Protein AF-A0AAD7REF9-F1 (afdb_monomer_lite)

Structure (mmCIF, N/CA/C/O backbone):
data_AF-A0AAD7REF9-F1
#
_entry.id   AF-A0AAD7REF9-F1
#
loop_
_atom_site.group_PDB
_atom_site.id
_atom_site.type_symbol
_atom_site.label_atom_id
_atom_site.label_alt_id
_atom_site.label_comp_id
_atom_site.label_asym_id
_atom_site.label_entity_id
_atom_site.label_seq_id
_atom_site.pdbx_PDB_ins_code
_atom_site.Cartn_x
_atom_site.Cartn_y
_atom_site.Cartn_z
_atom_site.occupancy
_atom_site.B_iso_or_equiv
_atom_site.auth_seq_id
_atom_site.auth_comp_id
_atom_site.auth_asym_id
_atom_site.auth_atom_id
_atom_site.pdbx_PDB_model_num
ATOM 1 N N . MET A 1 1 ? -47.006 9.277 54.554 1.00 43.78 1 MET A N 1
ATOM 2 C CA . MET A 1 1 ? -46.353 8.341 53.616 1.00 43.78 1 MET A CA 1
ATOM 3 C C . MET A 1 1 ? -45.040 8.965 53.192 1.00 43.78 1 MET A C 1
ATOM 5 O O . MET A 1 1 ? -45.066 10.084 52.699 1.00 43.78 1 MET A O 1
ATOM 9 N N . SER A 1 2 ? -43.913 8.309 53.455 1.00 44.62 2 SER A N 1
ATOM 10 C CA . SER A 1 2 ? -42.607 8.776 52.976 1.00 44.62 2 SER A CA 1
ATOM 11 C C . SER A 1 2 ? -42.479 8.443 51.483 1.00 44.62 2 SER A C 1
ATOM 13 O O . SER A 1 2 ? -42.879 7.341 51.102 1.00 44.62 2 SER A O 1
ATOM 15 N N . PRO A 1 3 ? -41.972 9.352 50.633 1.00 55.53 3 PRO A N 1
ATOM 16 C CA . PRO A 1 3 ? -41.833 9.085 49.205 1.00 55.53 3 PRO A CA 1
ATOM 17 C C . PRO A 1 3 ? -40.775 7.993 48.962 1.00 55.53 3 PRO A C 1
ATOM 19 O O . PRO A 1 3 ? -39.840 7.860 49.763 1.00 55.53 3 PRO A O 1
ATOM 22 N N . PRO A 1 4 ? -40.907 7.188 47.892 1.00 58.84 4 PRO A N 1
ATOM 23 C CA . PRO A 1 4 ? -39.977 6.105 47.617 1.00 58.84 4 PRO A CA 1
ATOM 24 C C . PRO A 1 4 ? -38.608 6.699 47.277 1.00 58.84 4 PRO A C 1
ATOM 26 O O . PRO A 1 4 ? -38.487 7.545 46.393 1.00 58.84 4 PRO A O 1
ATOM 29 N N . LYS A 1 5 ? -37.568 6.262 47.991 1.00 58.78 5 LYS A N 1
ATOM 30 C CA . LYS A 1 5 ? -36.182 6.540 47.614 1.00 58.78 5 LYS A CA 1
ATOM 31 C C . LYS A 1 5 ? -35.913 5.779 46.318 1.00 58.78 5 LYS A C 1
ATOM 33 O O . LYS A 1 5 ? -35.636 4.584 46.357 1.00 58.78 5 LYS A O 1
ATOM 38 N N . ILE A 1 6 ? -36.071 6.452 45.181 1.00 60.12 6 ILE A N 1
ATOM 39 C CA . ILE A 1 6 ? -35.563 5.973 43.895 1.00 60.12 6 ILE A CA 1
ATOM 40 C C . ILE A 1 6 ? -34.076 5.685 44.115 1.00 60.12 6 ILE A C 1
ATOM 42 O O . ILE A 1 6 ? -33.357 6.501 44.696 1.00 60.12 6 ILE A O 1
ATOM 46 N N . ASN A 1 7 ? -33.655 4.472 43.774 1.00 67.62 7 ASN A N 1
ATOM 47 C CA . ASN A 1 7 ? -32.354 3.929 44.138 1.00 67.62 7 ASN A CA 1
ATOM 48 C C . ASN A 1 7 ? -31.283 4.506 43.189 1.00 67.62 7 ASN A C 1
ATOM 50 O O . ASN A 1 7 ? -30.768 3.795 42.339 1.00 67.62 7 ASN A O 1
ATOM 54 N N . LEU A 1 8 ? -31.003 5.809 43.308 1.00 68.62 8 LEU A N 1
ATOM 55 C CA . LEU A 1 8 ? -30.121 6.609 42.435 1.00 68.62 8 LEU A CA 1
ATOM 56 C C . LEU A 1 8 ? -28.753 5.951 42.187 1.00 68.62 8 LEU A C 1
ATOM 58 O O . LEU A 1 8 ? -28.257 5.948 41.070 1.00 68.62 8 LEU A O 1
ATOM 62 N N . ALA A 1 9 ? -28.189 5.297 43.205 1.00 82.06 9 ALA A N 1
ATOM 63 C CA . ALA A 1 9 ? -26.920 4.578 43.089 1.00 82.06 9 ALA A CA 1
ATOM 64 C C . ALA A 1 9 ? -26.978 3.362 42.140 1.00 82.06 9 ALA A C 1
ATOM 66 O O . ALA A 1 9 ? -25.956 2.953 41.598 1.00 82.06 9 ALA A O 1
ATOM 67 N N . ALA A 1 10 ? -28.154 2.754 41.953 1.00 87.31 10 ALA A N 1
ATOM 68 C CA . ALA A 1 10 ? -28.335 1.646 41.017 1.00 87.31 10 ALA A CA 1
ATOM 69 C C . ALA A 1 10 ? -28.434 2.140 39.566 1.00 87.31 10 ALA A C 1
ATOM 71 O O . ALA A 1 10 ? -27.924 1.476 38.671 1.00 87.31 10 ALA A O 1
ATOM 72 N N . GLU A 1 11 ? -29.047 3.305 39.355 1.00 90.25 11 GLU A N 1
ATOM 73 C CA . GLU A 1 11 ? -29.153 3.955 38.045 1.00 90.25 11 GLU A CA 1
ATOM 74 C C . GLU A 1 11 ? -27.777 4.438 37.562 1.00 90.25 11 GLU A C 1
ATOM 76 O O . GLU A 1 11 ? -27.349 4.079 36.469 1.00 90.25 11 GLU A O 1
ATOM 81 N N . GLU A 1 12 ? -27.013 5.113 38.430 1.00 92.88 12 GLU A N 1
ATOM 82 C CA . GLU A 1 12 ? -25.627 5.513 38.141 1.00 92.88 12 GLU A CA 1
ATOM 83 C C . GLU A 1 12 ? -24.735 4.307 37.805 1.00 92.88 12 GLU A C 1
ATOM 85 O O . GLU A 1 12 ? -23.919 4.357 36.883 1.00 92.88 12 GLU A O 1
ATOM 90 N N . LEU A 1 13 ? -24.896 3.193 38.529 1.00 93.56 13 LEU A N 1
ATOM 91 C CA . LEU A 1 13 ? -24.155 1.962 38.255 1.00 93.56 13 LEU A CA 1
ATOM 92 C C . LEU A 1 13 ? -24.532 1.352 36.896 1.00 93.56 13 LEU A C 1
ATOM 94 O O . LEU A 1 13 ? -23.667 0.812 36.202 1.00 93.56 13 LEU A O 1
ATOM 98 N N . GLU A 1 14 ? -25.805 1.425 36.512 1.00 95.19 14 GLU A N 1
ATOM 99 C CA . GLU A 1 14 ? -26.280 0.929 35.222 1.00 95.19 14 GLU A CA 1
ATOM 100 C C . GLU A 1 14 ? -25.743 1.774 34.058 1.00 95.19 14 GLU A C 1
ATOM 102 O O . GLU A 1 14 ? -25.283 1.219 33.058 1.00 95.19 14 GLU A O 1
ATOM 107 N N . ASP A 1 15 ? -25.702 3.096 34.212 1.00 95.50 15 ASP A N 1
ATOM 108 C CA . ASP A 1 15 ? -25.141 4.010 33.212 1.00 95.50 15 ASP A CA 1
ATOM 109 C C . ASP A 1 15 ? -23.628 3.831 33.039 1.00 95.50 15 ASP A C 1
ATOM 111 O O . ASP A 1 15 ? -23.118 3.812 31.910 1.00 95.50 15 ASP A O 1
ATOM 115 N N . ILE A 1 16 ? -22.900 3.621 34.143 1.00 95.75 16 ILE A N 1
ATOM 116 C CA . ILE A 1 16 ? -21.472 3.276 34.099 1.00 95.75 16 ILE A CA 1
ATOM 117 C C . ILE A 1 16 ? -21.277 1.965 33.338 1.00 95.75 16 ILE A C 1
ATOM 119 O O . ILE A 1 16 ? -20.404 1.881 32.473 1.00 95.75 16 ILE A O 1
ATOM 123 N N . LYS A 1 17 ? -22.099 0.948 33.622 1.00 96.88 17 LYS A N 1
ATOM 124 C CA . LYS A 1 17 ? -22.016 -0.343 32.936 1.00 96.88 17 LYS A CA 1
ATOM 125 C C . LYS A 1 17 ? -22.236 -0.195 31.430 1.00 96.88 17 LYS A C 1
ATOM 127 O O . LYS A 1 17 ? -21.417 -0.683 30.660 1.00 96.88 17 LYS A O 1
ATOM 132 N N . ARG A 1 18 ? -23.274 0.532 31.008 1.00 97.62 18 ARG A N 1
ATOM 133 C CA . ARG A 1 18 ? -23.547 0.786 29.582 1.00 97.62 18 ARG A CA 1
ATOM 134 C C . ARG A 1 18 ? -22.389 1.505 28.896 1.00 97.62 18 ARG A C 1
ATOM 136 O O . ARG A 1 18 ? -22.011 1.141 27.787 1.00 97.62 18 ARG A O 1
ATOM 143 N N . SER A 1 19 ? -21.808 2.494 29.571 1.00 97.88 19 SER A N 1
ATOM 144 C CA . SER A 1 19 ? -20.653 3.232 29.051 1.00 97.88 19 SER A CA 1
ATOM 145 C C . SER A 1 19 ? -19.427 2.330 28.892 1.00 97.88 19 SER A C 1
ATOM 147 O O . SER A 1 19 ? -18.712 2.433 27.898 1.00 97.88 19 SER A O 1
ATOM 149 N N . LEU A 1 20 ? -19.187 1.423 29.844 1.00 97.69 20 LEU A N 1
ATOM 150 C CA . LEU A 1 20 ? -18.091 0.455 29.769 1.00 97.69 20 LEU A CA 1
ATOM 151 C C . LEU A 1 20 ? -18.303 -0.580 28.662 1.00 97.69 20 LEU A C 1
ATOM 153 O O . LEU A 1 20 ? -17.348 -0.897 27.953 1.00 97.69 20 LEU A O 1
ATOM 157 N N . ASP A 1 21 ? -19.528 -1.079 28.498 1.00 98.00 21 ASP A N 1
ATOM 158 C CA . ASP A 1 21 ? -19.867 -2.0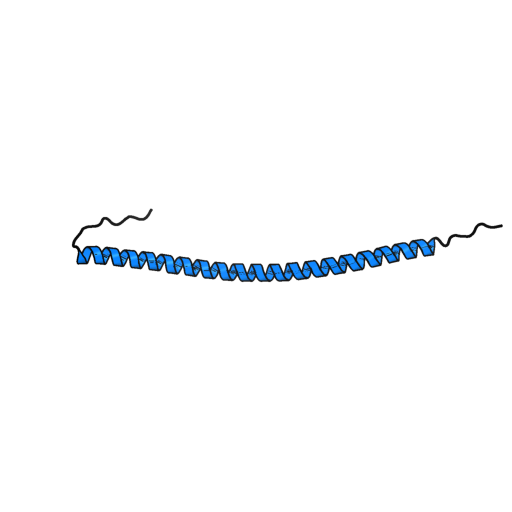33 27.441 1.00 98.00 21 ASP A CA 1
ATOM 159 C C . ASP A 1 21 ? -19.630 -1.396 26.058 1.00 98.00 21 ASP A C 1
ATOM 161 O O . ASP A 1 21 ? -18.929 -1.975 25.227 1.00 98.00 21 ASP A O 1
ATOM 165 N N . PHE A 1 22 ? -20.090 -0.155 25.862 1.00 97.94 22 PHE A N 1
ATOM 166 C CA . PHE A 1 22 ? -19.850 0.616 24.638 1.00 97.94 22 PHE A CA 1
ATOM 167 C C . PHE A 1 22 ? -18.357 0.855 24.371 1.00 97.94 22 PHE A C 1
ATOM 169 O O . PHE A 1 22 ? -17.861 0.578 23.283 1.00 97.94 22 PHE A O 1
ATOM 176 N N . LEU A 1 23 ? -17.603 1.324 25.372 1.00 98.00 23 LEU A N 1
ATOM 177 C CA . LEU A 1 23 ? -16.160 1.541 25.217 1.00 98.00 23 LEU A CA 1
ATOM 178 C C . LEU A 1 23 ? -15.412 0.242 24.892 1.00 98.00 23 LEU A C 1
ATOM 180 O O . LEU A 1 23 ? -14.428 0.265 24.156 1.00 98.00 23 LEU A O 1
ATOM 184 N N . THR A 1 24 ? -15.864 -0.891 25.430 1.00 98.12 24 THR A N 1
ATOM 185 C CA . THR A 1 24 ? -15.268 -2.205 25.154 1.00 98.12 24 THR A CA 1
ATOM 186 C C . THR A 1 24 ? -15.494 -2.632 23.702 1.00 98.12 24 THR A C 1
ATOM 188 O O . THR A 1 24 ? -14.578 -3.176 23.075 1.00 98.12 24 THR A O 1
ATOM 191 N N . GLU A 1 25 ? -16.682 -2.369 23.158 1.00 98.12 25 GLU A N 1
ATOM 192 C CA . GLU A 1 25 ? -17.004 -2.599 21.747 1.00 98.12 25 GLU A CA 1
ATOM 193 C C . GLU A 1 25 ? -16.142 -1.715 20.837 1.00 98.12 25 GLU A C 1
ATOM 195 O O . GLU A 1 25 ? -15.392 -2.235 20.011 1.00 98.12 25 GLU A O 1
ATOM 200 N N . GLU A 1 26 ? -16.107 -0.405 21.090 1.00 98.19 26 GLU A N 1
ATOM 201 C CA . GLU A 1 26 ? -15.299 0.548 20.316 1.00 98.19 26 GLU A CA 1
ATOM 202 C C . GLU A 1 26 ? -13.803 0.191 20.325 1.00 98.19 26 GLU A C 1
ATOM 204 O O . GLU A 1 26 ? -13.128 0.229 19.295 1.00 98.19 26 GLU A O 1
ATOM 209 N N . ILE A 1 27 ? -13.256 -0.218 21.476 1.00 98.31 27 ILE A N 1
ATOM 210 C CA . ILE A 1 27 ? -11.858 -0.672 21.569 1.00 98.31 27 ILE A CA 1
ATOM 211 C C . ILE A 1 27 ? -11.629 -1.930 20.723 1.00 98.31 27 ILE A C 1
ATOM 213 O O . ILE A 1 27 ? -10.564 -2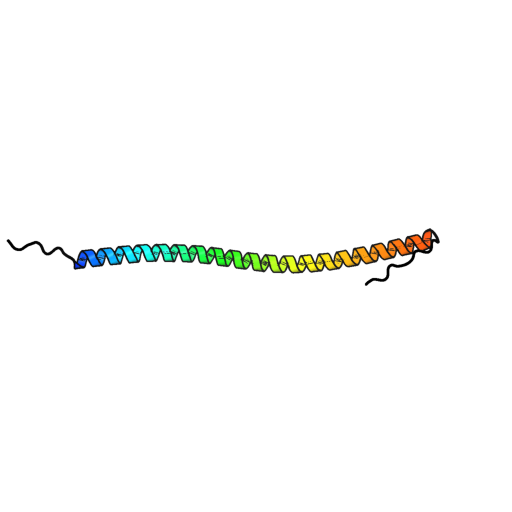.081 20.111 1.00 98.31 27 ILE A O 1
ATOM 217 N N . SER A 1 28 ? -12.600 -2.841 20.688 1.00 98.06 28 SER A N 1
ATOM 218 C CA . SER A 1 28 ? -12.511 -4.065 19.890 1.00 98.06 28 SER A CA 1
ATOM 219 C C . SER A 1 28 ? -12.502 -3.751 18.394 1.00 98.06 28 SER A C 1
ATOM 221 O O . SER A 1 28 ? -11.670 -4.298 17.660 1.00 98.06 28 SER A O 1
ATOM 223 N N . ASP A 1 29 ? -13.333 -2.807 17.963 1.00 98.38 29 ASP A N 1
ATOM 224 C CA . ASP A 1 29 ? -13.392 -2.348 16.577 1.00 98.38 29 ASP A CA 1
ATOM 225 C C . ASP A 1 29 ? -12.115 -1.616 16.160 1.00 98.38 29 ASP A C 1
ATOM 227 O O . ASP A 1 29 ? -11.522 -1.927 15.121 1.00 98.38 29 ASP A O 1
ATOM 231 N N . VAL A 1 30 ? -11.607 -0.715 17.006 1.00 98.44 30 VAL A N 1
ATOM 232 C CA . VAL A 1 30 ? -10.326 -0.030 16.773 1.00 98.44 30 VA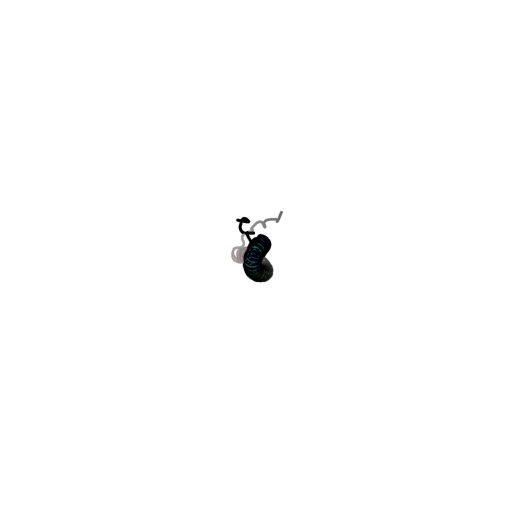L A CA 1
ATOM 233 C C . VAL A 1 30 ? -9.186 -1.038 16.650 1.00 98.44 30 VAL A C 1
ATOM 235 O O . VAL A 1 30 ? -8.340 -0.914 15.762 1.00 98.44 30 VAL A O 1
ATOM 238 N N . LYS A 1 31 ? -9.157 -2.075 17.493 1.00 98.31 31 LYS A N 1
ATOM 239 C CA . LYS A 1 31 ? -8.144 -3.136 17.414 1.00 98.31 31 LYS A CA 1
ATOM 240 C C . LYS A 1 31 ? -8.210 -3.888 16.083 1.00 98.31 31 LYS A C 1
ATOM 242 O O . LYS A 1 31 ? -7.163 -4.210 15.514 1.00 98.31 31 LYS A O 1
ATOM 247 N N . LEU A 1 32 ? -9.412 -4.170 15.580 1.00 98.25 32 LEU A N 1
ATOM 248 C CA . LEU A 1 32 ? -9.590 -4.823 14.285 1.0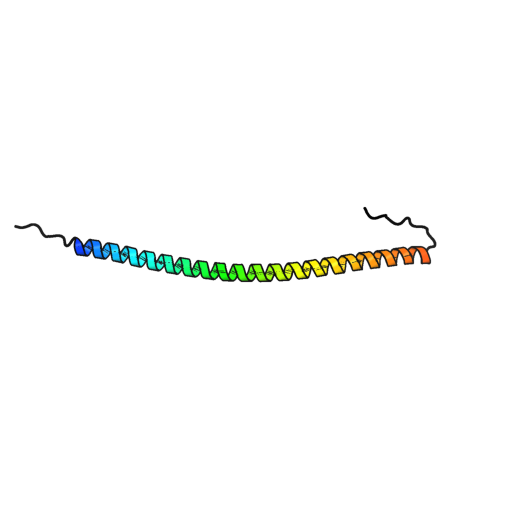0 98.25 32 LEU A CA 1
ATOM 249 C C . LEU A 1 32 ? -9.084 -3.930 13.144 1.00 98.25 32 LEU A C 1
ATOM 251 O O . LEU A 1 32 ? -8.300 -4.389 12.314 1.00 98.25 32 LEU A O 1
ATOM 255 N N . GLN A 1 33 ? -9.445 -2.646 13.155 1.00 98.31 33 GLN A N 1
ATOM 256 C CA . GLN A 1 33 ? -8.963 -1.671 12.173 1.00 98.31 33 GLN A CA 1
ATOM 257 C C . GLN A 1 33 ? -7.434 -1.535 12.203 1.00 98.31 33 GLN A C 1
ATOM 259 O O . GLN A 1 33 ? -6.790 -1.530 11.153 1.00 98.31 33 GLN A O 1
ATOM 264 N N . GLN A 1 34 ? -6.827 -1.486 13.393 1.00 98.12 34 GLN A N 1
ATOM 265 C CA . GLN A 1 34 ? -5.371 -1.429 13.552 1.00 98.12 34 GLN A CA 1
ATOM 266 C C . GLN A 1 34 ? -4.672 -2.656 12.962 1.00 98.12 34 GLN A C 1
ATOM 268 O O . GLN A 1 34 ? -3.615 -2.515 12.344 1.00 98.12 34 GLN A O 1
ATOM 273 N N . LYS A 1 35 ? -5.262 -3.847 13.108 1.00 98.31 35 LYS A N 1
ATOM 274 C CA . LYS A 1 35 ? -4.734 -5.066 12.489 1.00 98.31 35 LYS A CA 1
ATOM 275 C C . LYS A 1 35 ? -4.732 -4.955 10.963 1.00 98.31 35 LYS A C 1
ATOM 277 O O . LYS A 1 35 ? -3.701 -5.202 10.346 1.00 98.31 35 LYS A O 1
ATOM 282 N N . THR A 1 36 ? -5.841 -4.521 10.366 1.00 98.12 36 THR A N 1
ATOM 283 C CA . THR A 1 36 ? -5.928 -4.320 8.911 1.00 98.12 36 THR A CA 1
ATOM 284 C C . THR A 1 36 ? -4.926 -3.275 8.419 1.00 98.12 36 THR A C 1
ATOM 286 O O . THR A 1 36 ? -4.272 -3.474 7.399 1.00 98.12 36 THR A O 1
ATOM 289 N N . ILE A 1 37 ? -4.745 -2.176 9.156 1.00 98.56 37 ILE A N 1
ATOM 290 C CA . ILE A 1 37 ? -3.741 -1.157 8.819 1.00 98.56 37 ILE A CA 1
ATOM 291 C C . ILE A 1 37 ? -2.330 -1.755 8.826 1.00 98.56 37 ILE A C 1
ATOM 293 O O . ILE A 1 37 ? -1.542 -1.459 7.929 1.00 98.56 37 ILE A O 1
ATOM 297 N N . LEU A 1 38 ? -2.002 -2.597 9.809 1.00 98.50 38 LEU A N 1
ATOM 298 C CA . LEU A 1 38 ? -0.694 -3.246 9.885 1.00 98.50 38 LEU A CA 1
ATOM 299 C C . LEU A 1 38 ? -0.436 -4.137 8.660 1.00 98.50 38 LEU A C 1
ATOM 301 O O . LEU A 1 38 ? 0.617 -4.018 8.037 1.00 98.50 38 LEU A O 1
ATOM 305 N N . GLU A 1 39 ? -1.416 -4.960 8.284 1.00 98.44 39 GLU A N 1
ATOM 306 C CA . GLU A 1 39 ? -1.350 -5.833 7.103 1.00 98.44 39 GLU A CA 1
ATOM 307 C C . GLU A 1 39 ? -1.128 -5.015 5.816 1.00 98.44 39 GLU A C 1
ATOM 309 O O . GLU A 1 39 ? -0.226 -5.311 5.030 1.00 98.44 39 GLU A O 1
ATOM 314 N N . LEU A 1 40 ? -1.866 -3.913 5.642 1.00 98.50 40 LEU A N 1
ATOM 315 C CA . LEU A 1 40 ? -1.695 -3.010 4.498 1.00 98.50 40 LEU A CA 1
ATOM 316 C C . LEU A 1 40 ? -0.307 -2.352 4.471 1.00 98.50 40 LEU A C 1
ATOM 318 O O . LEU A 1 40 ? 0.296 -2.191 3.409 1.00 98.50 40 LEU A O 1
ATOM 322 N N . VAL A 1 41 ? 0.230 -1.964 5.630 1.00 98.50 41 VAL A N 1
ATOM 323 C CA . VAL A 1 41 ? 1.577 -1.381 5.724 1.00 98.50 41 VAL A CA 1
ATOM 324 C C . VAL A 1 41 ? 2.646 -2.395 5.311 1.00 98.50 41 VAL A C 1
ATOM 326 O O . VAL A 1 41 ? 3.624 -2.018 4.657 1.00 98.50 41 VAL A O 1
ATOM 329 N N . GLU A 1 42 ? 2.485 -3.666 5.674 1.00 98.38 42 GLU A N 1
ATOM 330 C CA . GLU A 1 42 ? 3.384 -4.741 5.245 1.00 98.38 42 GLU A CA 1
ATOM 331 C C . GLU A 1 42 ? 3.321 -4.963 3.730 1.00 98.38 42 GLU A C 1
ATOM 333 O O . GLU A 1 42 ? 4.369 -5.010 3.077 1.00 98.38 42 GLU A O 1
ATOM 338 N N . GLU A 1 43 ? 2.121 -4.988 3.150 1.00 98.44 43 GLU A N 1
ATOM 339 C CA . GLU A 1 43 ? 1.935 -5.110 1.703 1.00 98.44 43 GLU A CA 1
ATOM 340 C C . GLU A 1 43 ? 2.586 -3.941 0.944 1.00 98.44 43 GLU A C 1
ATOM 342 O O . GLU A 1 43 ? 3.358 -4.150 0.005 1.00 98.44 43 GLU A O 1
ATOM 347 N N . VAL A 1 44 ? 2.375 -2.700 1.395 1.00 98.56 44 VAL A N 1
ATOM 348 C CA . VAL A 1 44 ? 2.993 -1.510 0.786 1.00 98.56 44 VAL A CA 1
ATOM 349 C C . VAL A 1 44 ? 4.521 -1.580 0.839 1.00 98.56 44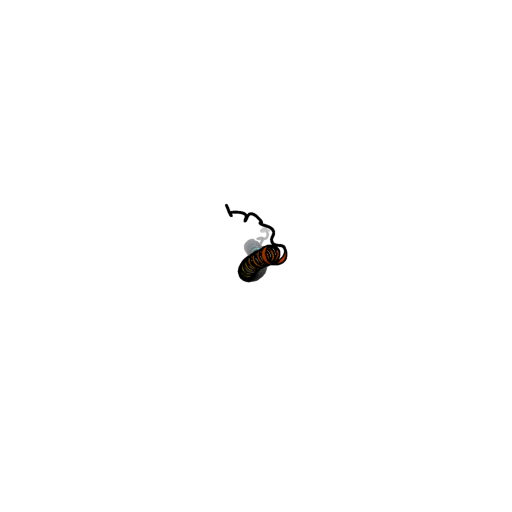 VAL A C 1
ATOM 351 O O . VAL A 1 44 ? 5.193 -1.194 -0.123 1.00 98.56 44 VAL A O 1
ATOM 354 N N . LYS A 1 45 ? 5.104 -2.081 1.936 1.00 98.50 45 LYS A N 1
ATOM 355 C CA . LYS A 1 45 ? 6.561 -2.285 2.030 1.00 98.50 45 LYS A CA 1
ATOM 356 C C . LYS A 1 45 ? 7.045 -3.309 1.004 1.00 98.50 45 LYS A C 1
ATOM 358 O O . LYS A 1 45 ? 8.038 -3.046 0.324 1.00 98.50 45 LYS A O 1
ATOM 363 N N . ALA A 1 46 ? 6.343 -4.431 0.858 1.00 98.31 46 ALA A N 1
ATOM 364 C CA . ALA A 1 46 ? 6.686 -5.458 -0.120 1.00 98.31 46 ALA A CA 1
ATOM 365 C C . ALA A 1 46 ? 6.606 -4.922 -1.561 1.00 98.31 46 ALA A C 1
ATOM 367 O O . ALA A 1 46 ? 7.541 -5.104 -2.345 1.00 98.31 46 ALA A O 1
ATOM 368 N N . LEU A 1 47 ? 5.543 -4.183 -1.889 1.00 98.56 47 LEU A N 1
ATOM 369 C CA . LEU A 1 47 ? 5.362 -3.561 -3.203 1.00 98.56 47 LEU A CA 1
ATOM 370 C C . LEU A 1 47 ? 6.467 -2.548 -3.525 1.00 98.56 47 LEU A C 1
ATOM 372 O O . LEU A 1 47 ? 6.973 -2.529 -4.646 1.00 98.56 47 LEU A O 1
ATOM 376 N N . ARG A 1 48 ? 6.904 -1.742 -2.548 1.00 98.38 48 ARG A N 1
ATOM 377 C CA . ARG A 1 48 ? 8.025 -0.802 -2.735 1.00 98.38 48 ARG A CA 1
ATOM 378 C C . ARG A 1 48 ? 9.327 -1.511 -3.102 1.00 98.38 48 ARG A C 1
ATOM 380 O O . ARG A 1 48 ? 10.039 -1.039 -3.984 1.00 98.38 48 ARG A O 1
ATOM 387 N N . ILE A 1 49 ? 9.620 -2.644 -2.463 1.00 98.12 49 ILE A N 1
ATOM 388 C CA . ILE A 1 49 ? 10.805 -3.454 -2.783 1.00 98.12 49 ILE A CA 1
ATOM 389 C C . ILE A 1 49 ? 10.696 -4.013 -4.206 1.00 98.12 49 ILE A C 1
ATOM 391 O O . ILE A 1 49 ? 11.647 -3.916 -4.980 1.00 98.12 49 ILE A O 1
ATOM 395 N N . GLN A 1 50 ? 9.532 -4.556 -4.573 1.00 98.19 50 GLN A N 1
ATOM 396 C CA . GLN A 1 50 ? 9.306 -5.084 -5.919 1.00 98.19 50 GLN A CA 1
ATOM 397 C C . GLN A 1 50 ? 9.417 -4.009 -7.002 1.00 98.19 50 GLN A C 1
ATOM 399 O O . GLN A 1 50 ? 9.965 -4.285 -8.067 1.00 98.19 50 GLN A O 1
ATOM 404 N N . ASN A 1 51 ? 8.912 -2.800 -6.751 1.00 98.31 51 ASN A N 1
ATOM 405 C CA . ASN A 1 51 ? 9.034 -1.691 -7.694 1.00 98.31 51 ASN A CA 1
ATOM 406 C C . ASN A 1 51 ? 10.495 -1.290 -7.887 1.00 98.31 51 ASN A C 1
ATOM 408 O O . ASN A 1 51 ? 10.942 -1.242 -9.024 1.00 98.31 51 ASN A O 1
ATOM 412 N N . ALA A 1 52 ? 11.265 -1.139 -6.806 1.00 98.12 52 ALA A N 1
ATOM 413 C CA . ALA A 1 52 ? 12.686 -0.813 -6.912 1.00 98.12 52 ALA A CA 1
ATOM 414 C C . ALA A 1 52 ? 13.473 -1.848 -7.741 1.00 98.12 52 ALA A C 1
ATOM 416 O O . ALA A 1 52 ? 14.378 -1.488 -8.489 1.00 98.12 52 ALA A O 1
ATOM 417 N N . GLU A 1 53 ? 13.130 -3.134 -7.634 1.00 97.75 53 GLU A N 1
ATOM 418 C CA . GLU A 1 53 ? 13.762 -4.178 -8.447 1.00 97.75 53 GLU A CA 1
ATOM 419 C C . GLU A 1 53 ? 13.324 -4.128 -9.918 1.00 97.75 53 GLU A C 1
ATOM 421 O O . GLU A 1 53 ? 14.144 -4.302 -10.822 1.00 97.75 53 GLU A O 1
ATOM 426 N N . LYS A 1 54 ? 12.042 -3.851 -10.180 1.00 98.00 54 LYS A N 1
ATOM 427 C CA . LYS A 1 54 ? 11.536 -3.658 -11.547 1.00 98.00 54 LYS A CA 1
ATOM 428 C C . LYS A 1 54 ? 12.176 -2.446 -12.216 1.00 98.00 54 LYS A C 1
ATOM 430 O O . LYS A 1 54 ? 12.567 -2.570 -13.371 1.00 98.00 54 LYS A O 1
ATOM 435 N N . ASP A 1 55 ? 12.342 -1.341 -11.496 1.00 98.25 55 ASP A N 1
ATOM 436 C CA . ASP A 1 55 ? 12.965 -0.119 -12.010 1.00 98.25 55 ASP A CA 1
ATOM 437 C C . ASP A 1 55 ? 14.419 -0.382 -12.425 1.00 98.25 55 ASP A C 1
ATOM 439 O O . ASP A 1 55 ? 14.801 -0.106 -13.558 1.00 98.25 55 ASP A O 1
ATOM 443 N N . ARG A 1 56 ? 15.207 -1.063 -11.579 1.00 97.62 56 ARG A N 1
ATOM 444 C CA . ARG A 1 56 ? 16.577 -1.483 -11.942 1.00 97.62 56 ARG A CA 1
ATOM 445 C C . ARG A 1 56 ? 16.612 -2.361 -13.186 1.00 97.62 56 ARG A C 1
ATOM 447 O O . ARG A 1 56 ? 17.515 -2.249 -14.017 1.00 97.62 56 ARG A O 1
ATOM 454 N N . ARG A 1 57 ? 15.655 -3.283 -13.303 1.00 97.75 57 ARG A N 1
ATOM 455 C CA . ARG A 1 57 ? 15.562 -4.168 -14.464 1.00 97.75 57 ARG A CA 1
ATOM 456 C C . ARG A 1 57 ? 15.192 -3.392 -15.726 1.00 97.75 57 ARG A C 1
ATOM 458 O O . ARG A 1 57 ? 15.732 -3.716 -16.783 1.00 97.75 57 ARG A O 1
ATOM 465 N N . LEU A 1 58 ? 14.307 -2.403 -15.624 1.00 97.88 58 LEU A N 1
ATOM 466 C CA . LEU A 1 58 ? 13.967 -1.510 -16.728 1.00 97.88 58 LEU A CA 1
ATOM 467 C C . LEU A 1 58 ? 15.199 -0.733 -17.185 1.00 97.88 58 LEU A C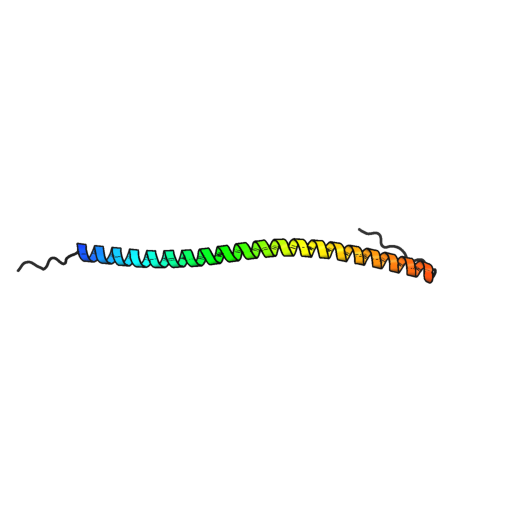 1
ATOM 469 O O . LEU A 1 58 ? 15.568 -0.872 -18.348 1.00 97.88 58 LEU A O 1
ATOM 473 N N . ASP A 1 59 ? 15.910 -0.068 -16.272 1.00 97.56 59 ASP A N 1
ATOM 474 C CA . ASP A 1 59 ? 17.142 0.669 -16.589 1.00 97.56 59 ASP A CA 1
ATOM 475 C C . ASP A 1 59 ? 18.169 -0.220 -17.307 1.00 97.56 59 ASP A C 1
ATOM 477 O O . ASP A 1 59 ? 18.787 0.162 -18.305 1.00 97.56 59 ASP A O 1
ATOM 481 N N . TYR A 1 60 ? 18.358 -1.450 -16.823 1.00 97.50 60 TYR A N 1
ATOM 482 C CA . TYR A 1 60 ? 19.255 -2.410 -17.461 1.00 97.50 60 TYR A CA 1
ATOM 483 C C . TYR A 1 60 ? 18.811 -2.762 -18.887 1.00 97.50 60 TYR A C 1
ATOM 485 O O . TYR A 1 60 ? 19.636 -2.814 -19.804 1.00 97.50 60 TYR A O 1
ATOM 493 N N . MET A 1 61 ? 17.519 -3.019 -19.094 1.00 96.94 61 MET A N 1
ATOM 494 C CA . MET A 1 61 ? 16.996 -3.367 -20.414 1.00 96.94 61 MET A CA 1
ATOM 495 C C . MET A 1 61 ? 17.037 -2.181 -21.380 1.00 96.94 61 MET A C 1
ATOM 497 O O . MET A 1 61 ? 17.404 -2.378 -22.537 1.00 96.94 61 MET A O 1
ATOM 501 N N . GLU A 1 62 ? 16.744 -0.968 -20.920 1.00 96.62 62 GLU A N 1
ATOM 502 C CA . GLU A 1 62 ? 16.835 0.252 -21.725 1.00 96.62 62 GLU A CA 1
ATOM 503 C C . GLU A 1 62 ? 18.262 0.502 -22.216 1.00 96.62 62 GLU A C 1
ATOM 505 O O . GLU A 1 62 ? 18.475 0.746 -23.406 1.00 96.62 62 GLU A O 1
ATOM 510 N N . ASN A 1 63 ? 19.257 0.347 -21.337 1.00 95.69 63 ASN A N 1
ATOM 511 C CA . ASN A 1 63 ? 20.663 0.462 -21.727 1.00 95.69 63 ASN A CA 1
ATOM 512 C C . ASN A 1 63 ? 21.047 -0.585 -22.781 1.00 95.69 63 ASN A C 1
ATOM 514 O O . ASN A 1 63 ? 21.659 -0.251 -23.793 1.00 95.69 63 ASN A O 1
ATOM 518 N N . ARG A 1 64 ? 20.614 -1.839 -22.608 1.00 96.50 64 ARG A N 1
ATOM 519 C CA . ARG A 1 64 ? 20.873 -2.894 -23.600 1.00 96.50 64 ARG A CA 1
ATOM 520 C C . ARG A 1 64 ? 20.230 -2.621 -24.951 1.00 96.50 64 ARG A C 1
ATOM 522 O O . ARG A 1 64 ? 20.826 -2.944 -25.975 1.00 96.50 64 ARG A O 1
ATOM 529 N N . VAL A 1 65 ? 19.019 -2.069 -24.968 1.00 96.12 65 VAL A N 1
ATOM 530 C CA . VAL A 1 65 ? 18.364 -1.663 -26.217 1.00 96.12 65 VAL A CA 1
ATOM 531 C C . VAL A 1 65 ? 19.176 -0.558 -26.887 1.00 96.12 65 VAL A C 1
ATOM 533 O O . VAL A 1 65 ? 19.471 -0.672 -28.074 1.00 96.12 65 VAL A O 1
ATOM 536 N N . ALA A 1 66 ? 19.622 0.449 -26.132 1.00 94.44 66 ALA A N 1
ATOM 537 C CA . ALA A 1 66 ? 20.440 1.532 -26.671 1.00 94.44 66 ALA A CA 1
ATOM 538 C C . ALA A 1 66 ? 21.763 1.028 -27.284 1.00 94.44 66 ALA A C 1
ATOM 540 O O . ALA A 1 66 ? 22.150 1.479 -28.368 1.00 94.44 66 ALA A O 1
ATOM 541 N N . ASP A 1 67 ? 22.422 0.064 -26.635 1.00 93.81 67 ASP A N 1
ATOM 542 C CA . ASP A 1 67 ? 23.640 -0.574 -27.147 1.00 93.81 67 ASP A CA 1
ATOM 543 C C . ASP A 1 67 ? 23.369 -1.344 -28.447 1.00 93.81 67 ASP A C 1
ATOM 545 O O . ASP A 1 67 ? 24.089 -1.191 -29.435 1.00 93.81 67 ASP A O 1
ATOM 549 N N . LEU A 1 68 ? 22.300 -2.147 -28.484 1.00 93.69 68 LEU A N 1
ATOM 550 C CA . LEU A 1 68 ? 21.915 -2.907 -29.677 1.00 93.69 68 LEU A CA 1
ATOM 551 C C . LEU A 1 68 ? 21.557 -1.994 -30.850 1.00 93.69 68 LEU A C 1
ATOM 553 O O . LEU A 1 68 ? 21.973 -2.254 -31.980 1.00 93.69 68 LEU A O 1
ATOM 557 N N . GLU A 1 69 ? 20.848 -0.897 -30.598 1.00 92.25 69 GLU A N 1
ATOM 558 C CA . GLU A 1 69 ? 20.579 0.112 -31.618 1.00 92.25 69 GLU A CA 1
ATOM 559 C C . GLU A 1 69 ? 21.869 0.750 -32.146 1.00 92.25 69 GLU A C 1
ATOM 561 O O . GLU A 1 69 ? 21.989 1.027 -33.341 1.00 92.25 69 GLU A O 1
ATOM 566 N N . GLN A 1 70 ? 22.852 0.995 -31.274 1.00 88.56 70 GLN A N 1
ATOM 567 C CA . GLN A 1 70 ? 24.151 1.508 -31.695 1.00 88.56 70 GLN A CA 1
ATOM 568 C C . GLN A 1 70 ? 24.898 0.497 -32.566 1.00 88.56 70 GLN A C 1
ATOM 570 O O . GLN A 1 70 ? 25.411 0.885 -33.619 1.00 88.56 70 GLN A O 1
ATOM 575 N N . TYR A 1 71 ? 24.923 -0.778 -32.176 1.00 88.88 71 TYR A N 1
ATOM 576 C CA . TYR A 1 71 ? 25.515 -1.837 -32.990 1.00 88.88 71 TYR A CA 1
ATOM 577 C C . TYR A 1 71 ? 24.822 -1.971 -34.346 1.00 88.88 71 TYR A C 1
ATOM 579 O O . TYR A 1 71 ? 25.507 -2.064 -35.362 1.00 88.88 71 TYR A O 1
ATOM 587 N N . SER A 1 72 ? 23.488 -1.906 -34.388 1.00 85.06 72 SER A N 1
ATOM 588 C CA . SER A 1 72 ? 22.729 -1.944 -35.642 1.00 85.06 72 SER A CA 1
ATOM 589 C C . SER A 1 72 ? 23.116 -0.793 -36.567 1.00 85.06 72 SER A C 1
ATOM 591 O O . SER A 1 72 ? 23.424 -1.026 -37.730 1.00 85.06 72 SER A O 1
ATOM 593 N N . ARG A 1 73 ? 23.195 0.442 -36.051 1.00 83.19 73 ARG A N 1
ATOM 594 C CA . ARG A 1 73 ? 23.624 1.603 -36.850 1.00 83.19 73 ARG A CA 1
ATOM 595 C C . ARG A 1 73 ? 25.050 1.455 -37.376 1.00 83.19 73 ARG A C 1
ATOM 597 O O . ARG A 1 73 ? 25.330 1.834 -38.508 1.00 83.19 73 ARG A O 1
ATOM 604 N N . MET A 1 74 ? 25.961 0.928 -36.560 1.00 81.31 74 MET A N 1
ATOM 605 C CA . MET A 1 74 ? 27.340 0.689 -36.984 1.00 81.31 74 MET A CA 1
ATOM 606 C C . MET A 1 74 ? 27.409 -0.384 -38.078 1.00 81.31 74 MET A C 1
ATOM 608 O O . MET A 1 74 ? 28.126 -0.207 -39.060 1.00 81.31 74 MET A O 1
ATOM 612 N N . ASN A 1 75 ? 26.622 -1.452 -37.944 1.00 80.69 75 ASN A N 1
ATOM 613 C CA . ASN A 1 75 ? 26.495 -2.480 -38.971 1.00 80.69 75 ASN A CA 1
ATOM 614 C C . ASN A 1 75 ? 25.914 -1.909 -40.271 1.00 80.69 75 ASN A C 1
ATOM 616 O O . ASN A 1 75 ? 26.457 -2.195 -41.333 1.00 80.69 75 ASN A O 1
ATOM 620 N N . ASP A 1 76 ? 24.895 -1.050 -40.205 1.00 77.25 76 ASP A N 1
ATOM 621 C CA . ASP A 1 76 ? 24.335 -0.390 -41.390 1.00 77.25 76 ASP A CA 1
ATOM 622 C C . ASP A 1 76 ? 25.391 0.444 -42.125 1.00 77.25 76 ASP A C 1
ATOM 624 O O . ASP A 1 76 ? 25.465 0.389 -43.349 1.00 77.25 76 ASP A O 1
ATOM 628 N N . ILE A 1 77 ? 26.265 1.163 -41.410 1.00 76.06 77 ILE A N 1
ATOM 629 C CA . ILE A 1 77 ? 27.383 1.909 -42.017 1.00 76.06 77 ILE A CA 1
ATOM 630 C C . ILE A 1 77 ? 28.363 0.959 -42.719 1.00 76.06 77 ILE A C 1
ATOM 632 O O . ILE A 1 77 ? 28.777 1.235 -43.842 1.00 76.06 77 ILE A O 1
ATOM 636 N N . ILE A 1 78 ? 28.730 -0.158 -42.081 1.00 73.81 78 ILE A N 1
ATOM 637 C CA . ILE A 1 78 ? 29.669 -1.140 -42.650 1.00 73.81 78 ILE A CA 1
ATOM 638 C C . ILE A 1 78 ? 29.082 -1.790 -43.908 1.00 73.81 78 ILE A C 1
ATOM 640 O O . ILE A 1 78 ? 29.787 -1.954 -44.901 1.00 73.81 78 ILE A O 1
ATOM 644 N N . VAL A 1 79 ? 27.797 -2.150 -43.874 1.00 75.75 79 VAL A N 1
ATOM 645 C CA . VAL A 1 79 ? 27.119 -2.850 -44.972 1.00 75.75 79 VAL A CA 1
ATOM 646 C C . VAL A 1 79 ? 26.780 -1.904 -46.126 1.00 75.75 79 VAL A C 1
ATOM 648 O O . VAL A 1 79 ? 26.927 -2.284 -47.285 1.00 75.75 79 VAL A O 1
ATOM 651 N N . THR A 1 80 ? 26.331 -0.678 -45.837 1.00 73.62 80 THR A N 1
ATOM 652 C CA . THR A 1 80 ? 25.854 0.270 -46.864 1.00 73.62 80 THR A CA 1
ATOM 653 C C . THR A 1 80 ? 26.901 1.296 -47.306 1.00 73.62 80 THR A C 1
ATOM 655 O O . THR A 1 80 ? 26.709 1.953 -48.327 1.00 73.62 80 THR A O 1
ATOM 658 N N . GLY A 1 81 ? 27.999 1.466 -46.562 1.00 65.69 81 GLY A N 1
ATOM 659 C CA . GLY A 1 81 ? 29.048 2.454 -46.844 1.00 65.69 81 GLY A CA 1
ATOM 660 C C . GLY A 1 81 ? 28.639 3.920 -46.622 1.00 65.69 81 GLY A C 1
ATOM 661 O O . GLY A 1 81 ? 29.401 4.823 -46.967 1.00 65.69 81 GLY A O 1
ATOM 662 N N . LEU A 1 82 ? 27.450 4.189 -46.067 1.00 67.00 82 LEU A N 1
ATOM 663 C CA . LEU A 1 82 ? 26.913 5.542 -45.880 1.00 67.00 82 LEU A CA 1
ATOM 664 C C . LEU A 1 82 ? 27.378 6.176 -44.557 1.00 67.00 82 LEU A C 1
ATOM 666 O O . LEU A 1 82 ? 27.341 5.555 -43.499 1.00 67.00 82 LEU A O 1
ATOM 670 N N . HIS A 1 83 ? 27.786 7.449 -44.599 1.00 59.53 83 HIS A N 1
ATOM 671 C CA . HIS A 1 83 ? 28.276 8.197 -43.434 1.00 59.53 83 HIS A CA 1
ATOM 672 C C . HIS A 1 83 ? 27.100 8.795 -42.637 1.00 59.53 83 HIS A C 1
ATOM 674 O O . HIS A 1 83 ? 26.456 9.739 -43.096 1.00 59.53 83 HIS A O 1
ATOM 680 N N . ILE A 1 84 ? 26.808 8.273 -41.440 1.00 64.69 84 ILE A N 1
ATOM 681 C CA . ILE A 1 84 ? 25.729 8.786 -40.574 1.00 64.69 84 ILE A CA 1
ATOM 682 C C . ILE A 1 84 ? 26.333 9.569 -39.401 1.00 64.69 84 ILE A C 1
ATOM 684 O O . ILE A 1 84 ? 27.223 9.082 -38.706 1.00 64.69 84 ILE A O 1
ATOM 688 N N . LYS A 1 85 ? 25.842 10.793 -39.161 1.00 58.44 85 LYS A N 1
ATOM 689 C CA . LYS A 1 85 ? 26.316 11.676 -38.082 1.00 58.44 85 LYS A CA 1
ATOM 690 C C . LYS A 1 85 ? 25.817 11.166 -36.715 1.00 58.44 85 LYS A C 1
ATOM 692 O O . LYS A 1 85 ? 24.600 11.128 -36.514 1.00 58.44 85 LYS A O 1
ATOM 697 N N . PRO A 1 86 ? 26.695 10.810 -35.757 1.00 58.62 86 PRO A N 1
ATOM 698 C CA . PRO A 1 86 ? 26.261 10.388 -34.426 1.00 58.62 86 PRO A CA 1
ATOM 699 C C . PRO A 1 86 ? 25.563 11.544 -33.697 1.00 58.62 86 PRO A C 1
ATOM 701 O O . PRO A 1 86 ? 26.028 12.685 -33.754 1.00 58.62 86 PRO A O 1
ATOM 704 N N . ARG A 1 87 ? 24.461 11.275 -32.982 1.00 60.72 87 ARG A N 1
ATOM 705 C CA . ARG A 1 87 ? 23.885 12.269 -32.060 1.00 60.72 87 ARG A CA 1
ATOM 706 C C . ARG A 1 87 ? 24.782 12.370 -30.827 1.00 60.72 87 ARG A C 1
ATOM 708 O O . ARG A 1 87 ? 24.903 11.407 -30.077 1.00 60.72 87 ARG A O 1
ATOM 715 N N . SER A 1 88 ? 25.370 13.542 -30.594 1.00 58.91 88 SER A N 1
ATOM 716 C CA . SER A 1 88 ? 25.956 13.882 -29.295 1.00 58.91 88 SER A CA 1
ATOM 717 C C . SER A 1 88 ? 24.837 13.956 -28.254 1.00 58.91 88 SER A C 1
ATOM 719 O O . SER A 1 88 ? 23.872 14.702 -28.445 1.00 58.91 88 SER A O 1
ATOM 721 N N . ARG A 1 89 ? 24.938 13.168 -27.176 1.00 55.38 89 ARG A N 1
ATOM 722 C CA . ARG A 1 89 ? 24.045 13.297 -26.015 1.00 55.38 89 ARG A CA 1
ATOM 723 C C . ARG A 1 89 ? 24.288 14.663 -25.351 1.00 55.38 89 ARG A C 1
ATOM 725 O O . ARG A 1 89 ? 25.443 15.044 -25.165 1.00 55.38 89 ARG A O 1
ATOM 732 N N . ARG A 1 90 ? 23.204 15.392 -25.063 1.00 44.69 90 ARG A N 1
ATOM 733 C CA . ARG A 1 90 ? 23.161 16.456 -24.047 1.00 44.69 90 ARG A CA 1
ATOM 734 C C . ARG A 1 90 ? 22.778 15.829 -22.719 1.00 44.69 90 ARG A C 1
ATOM 736 O O . ARG A 1 90 ? 22.011 14.840 -22.779 1.00 44.69 90 ARG A O 1
#

Organism: NCBI:txid143900

Sequence (90 aa):
MSPPKINLAAEELEDIKRSLDFLTEEISDVKLQQKTILELVEEVKALRIQNAEKDRRLDYMENRVADLEQYSRMNDIIVTGLHIKPRSRR

Foldseek 3Di:
DDDDPPPVVVVVVVVVVVVVVVVVVVVVVVVVVVVVVVVVVVVVVVVVVVVVVVVVVVVVVVVVVVVVVVVVVVVCCVVVVDDDDDDDDD

pLDDT: mean 87.13, std 15.94, range [43.78, 98.56]

Radius of gyration: 36.84 Å; chains: 1; bounding box: 76×22×100 Å

Secondary structure (DSSP, 8-state):
-PPP---HHHHHHHHHHHHHHHHHHHHHHHHHHHHHHHHHHHHHHHHHHHHHHHHHHHHHHHHHHHHHHHHHHHHHHHHH----PPPPP-